Protein AF-A0A1H8P886-F1 (afdb_monomer_lite)

InterPro domains:
  IPR036590 SOS response associated peptidase-like [SSF143081] (13-61)

pLDDT: mean 88.97, std 12.66, range [48.12, 98.06]

Sequence (69 aa):
MDQLLRMEPDYGTNVRNLALPHWKSWFGVEHRCLVPVTSFAEPDPASKEEGGKTPKLVLCESGEAADVL

Secondary structure (DSSP, 8-state):
-HHHHHHSPP-------TTSGGGGGG-SGGG------SEEEEE-STTPPTTSPPPEEEEE-BTB-----

Organism: NCBI:txid501024

Radius of gyration: 18.32 Å; chains: 1; bounding box: 36×51×36 Å

Structure (mmCIF, N/CA/C/O backbone):
data_AF-A0A1H8P886-F1
#
_entry.id   AF-A0A1H8P886-F1
#
loop_
_atom_site.group_PDB
_atom_site.id
_atom_site.type_symbol
_atom_site.label_atom_id
_atom_site.label_alt_id
_atom_site.label_comp_id
_atom_site.label_asym_id
_atom_site.label_entity_id
_atom_site.label_seq_id
_atom_site.pdbx_PDB_ins_code
_atom_site.Cartn_x
_atom_site.Cartn_y
_atom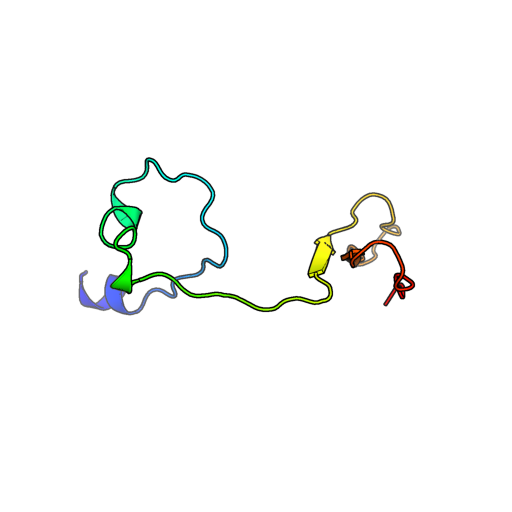_site.Cartn_z
_atom_site.occupancy
_atom_site.B_iso_or_equiv
_atom_site.auth_seq_id
_atom_site.auth_comp_id
_atom_site.auth_asym_id
_atom_site.auth_atom_id
_atom_site.pdbx_PDB_model_num
ATOM 1 N N . MET A 1 1 ? 1.739 30.044 5.329 1.00 75.81 1 MET A N 1
ATOM 2 C CA . MET A 1 1 ? 2.407 28.739 5.505 1.00 75.81 1 MET A CA 1
ATOM 3 C C . MET A 1 1 ? 1.393 27.609 5.404 1.00 75.81 1 MET A C 1
ATOM 5 O O . MET A 1 1 ? 1.524 26.781 4.519 1.00 75.81 1 MET A O 1
ATOM 9 N N . ASP A 1 2 ? 0.319 27.644 6.192 1.00 89.25 2 ASP A N 1
ATOM 10 C CA . ASP A 1 2 ? -0.709 26.586 6.232 1.00 89.25 2 ASP A CA 1
ATOM 11 C C . ASP A 1 2 ? -1.389 26.301 4.885 1.00 89.25 2 ASP A C 1
ATOM 13 O O . ASP A 1 2 ? -1.637 25.149 4.543 1.00 89.25 2 ASP A O 1
ATOM 17 N N . GLN A 1 3 ? -1.654 27.344 4.089 1.00 90.06 3 GLN A N 1
ATOM 18 C CA . GLN A 1 3 ? -2.223 27.177 2.747 1.00 90.06 3 GLN A CA 1
ATOM 19 C C . GLN A 1 3 ? -1.251 26.508 1.766 1.00 90.06 3 GLN A C 1
ATOM 21 O O . GLN A 1 3 ? -1.700 25.793 0.880 1.00 90.06 3 GLN A O 1
ATOM 26 N N . LEU A 1 4 ? 0.061 26.705 1.942 1.00 92.06 4 LEU A N 1
ATOM 27 C CA . LEU A 1 4 ? 1.080 26.077 1.102 1.00 92.06 4 LEU A CA 1
ATOM 28 C C . LEU A 1 4 ? 1.194 24.587 1.436 1.00 92.06 4 LEU A C 1
ATOM 30 O O . LEU A 1 4 ? 1.065 23.766 0.539 1.00 92.06 4 LEU A O 1
ATOM 34 N N . LEU A 1 5 ? 1.303 24.249 2.727 1.00 90.56 5 LEU A N 1
ATOM 35 C CA . LEU A 1 5 ? 1.360 22.860 3.204 1.00 90.56 5 LEU A CA 1
ATOM 36 C C . LEU A 1 5 ? 0.125 22.049 2.794 1.00 90.56 5 LEU A C 1
ATOM 38 O O . LEU A 1 5 ? 0.233 20.885 2.437 1.00 90.56 5 LEU A O 1
ATOM 42 N N . ARG A 1 6 ? -1.064 22.663 2.797 1.00 90.75 6 ARG A N 1
ATOM 43 C CA . ARG A 1 6 ? -2.302 21.997 2.361 1.00 90.75 6 ARG A CA 1
ATOM 44 C C . ARG A 1 6 ? -2.318 21.667 0.863 1.00 90.75 6 ARG A C 1
ATOM 46 O O . ARG A 1 6 ? -3.070 20.789 0.451 1.00 90.75 6 ARG A O 1
ATOM 53 N N . MET A 1 7 ? -1.562 22.411 0.059 1.00 93.62 7 MET A N 1
ATOM 54 C CA . MET A 1 7 ? -1.474 22.229 -1.390 1.00 93.62 7 MET A CA 1
ATOM 55 C C . MET A 1 7 ? -0.284 21.360 -1.807 1.00 93.62 7 MET A C 1
ATOM 57 O O . MET A 1 7 ? -0.182 21.028 -2.989 1.00 93.62 7 MET A O 1
ATOM 61 N N . GLU A 1 8 ? 0.607 20.997 -0.879 1.00 93.31 8 GLU A N 1
ATOM 62 C CA . GLU A 1 8 ? 1.701 20.076 -1.171 1.00 93.31 8 GLU A CA 1
ATOM 63 C C . GLU A 1 8 ? 1.131 18.693 -1.528 1.00 93.31 8 GLU A C 1
ATOM 65 O O . GLU A 1 8 ? 0.320 18.147 -0.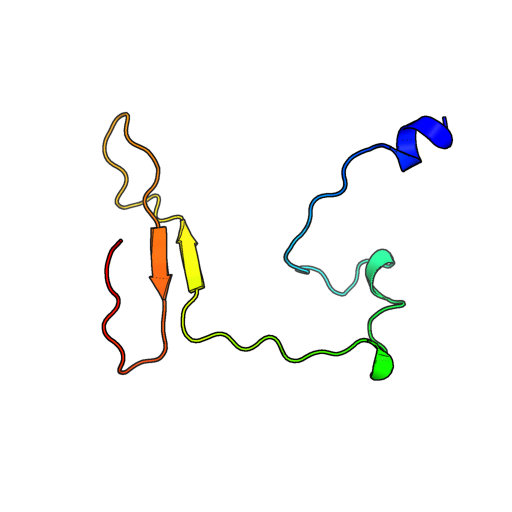776 1.00 93.31 8 GLU A O 1
ATOM 70 N N . PRO A 1 9 ? 1.510 18.117 -2.683 1.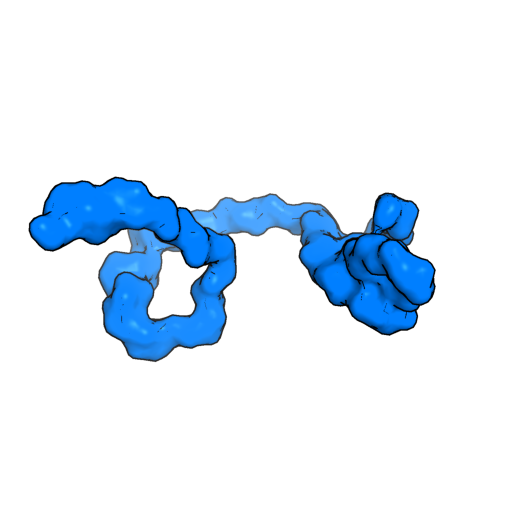00 91.06 9 PRO A N 1
ATOM 71 C CA . PRO A 1 9 ? 1.088 16.771 -3.039 1.00 91.06 9 PRO A CA 1
ATOM 72 C C . PRO A 1 9 ? 1.642 15.741 -2.048 1.00 91.06 9 PRO A C 1
ATOM 74 O O . PRO A 1 9 ? 2.855 15.667 -1.844 1.00 91.06 9 PRO A O 1
ATOM 77 N N . ASP A 1 10 ? 0.757 14.927 -1.478 1.00 88.50 10 ASP A N 1
ATOM 78 C CA . ASP A 1 10 ? 1.124 13.813 -0.603 1.00 88.50 10 ASP A CA 1
ATOM 79 C C . ASP A 1 10 ? 1.193 12.504 -1.407 1.00 88.50 10 ASP A C 1
ATOM 81 O O . ASP A 1 10 ? 0.285 12.184 -2.180 1.00 88.50 10 ASP A O 1
ATOM 85 N N . TYR A 1 11 ? 2.280 11.748 -1.242 1.00 86.25 11 TYR A N 1
ATOM 86 C CA . TYR A 1 11 ? 2.540 10.509 -1.973 1.00 86.25 11 TYR A CA 1
ATOM 87 C C . TYR A 1 11 ? 2.900 9.380 -1.005 1.00 86.25 11 TYR A C 1
ATOM 89 O O . TYR A 1 11 ? 3.922 9.423 -0.322 1.00 86.25 11 TYR A O 1
ATOM 97 N N . GLY A 1 12 ? 2.110 8.307 -1.016 1.00 88.56 12 GLY A N 1
ATOM 98 C CA . GLY A 1 12 ? 2.393 7.096 -0.253 1.00 88.56 12 GLY A CA 1
ATOM 99 C C . GLY A 1 12 ? 1.406 5.980 -0.575 1.00 88.56 12 GLY A C 1
ATOM 100 O O . GLY A 1 12 ? 0.205 6.211 -0.658 1.00 88.56 12 GLY A O 1
ATOM 101 N N . THR A 1 13 ? 1.912 4.763 -0.778 1.00 93.00 13 THR A N 1
ATOM 102 C CA . THR A 1 13 ? 1.085 3.585 -1.108 1.00 93.00 13 THR A CA 1
ATOM 103 C C . THR A 1 13 ? 1.222 2.444 -0.103 1.00 93.00 13 THR A C 1
ATOM 105 O O . THR A 1 13 ? 0.326 1.616 -0.003 1.00 93.00 13 THR A O 1
ATOM 108 N N . ASN A 1 14 ? 2.320 2.399 0.662 1.00 94.62 14 ASN A N 1
ATOM 109 C CA . ASN A 1 14 ? 2.649 1.294 1.561 1.00 94.62 14 ASN A CA 1
ATOM 110 C C . ASN A 1 14 ? 3.016 1.801 2.961 1.00 94.62 14 ASN A C 1
ATOM 112 O O . ASN A 1 14 ? 3.875 2.672 3.108 1.00 94.62 14 ASN A O 1
ATOM 116 N N . VAL A 1 15 ? 2.452 1.181 3.998 1.00 93.94 15 VAL A N 1
ATOM 117 C CA . VAL A 1 15 ? 2.824 1.423 5.399 1.00 93.94 15 VAL A CA 1
ATOM 118 C C . VAL A 1 15 ? 3.857 0.380 5.833 1.00 93.94 15 VAL A C 1
ATOM 120 O O . VAL A 1 15 ? 3.566 -0.811 5.857 1.00 93.94 15 VAL A O 1
ATOM 123 N N . ARG A 1 16 ? 5.078 0.816 6.175 1.00 93.88 16 ARG A N 1
ATOM 124 C CA . ARG A 1 16 ? 6.188 -0.083 6.567 1.00 93.88 16 ARG A CA 1
ATOM 125 C C . ARG A 1 16 ? 6.457 -0.107 8.074 1.00 93.88 16 ARG A C 1
ATOM 127 O O . ARG A 1 16 ? 6.810 -1.148 8.614 1.00 93.88 16 ARG A O 1
ATOM 134 N N . ASN A 1 17 ? 6.310 1.035 8.750 1.00 94.12 17 ASN A N 1
ATOM 135 C CA . ASN A 1 17 ? 6.582 1.167 10.182 1.00 94.12 17 ASN A CA 1
ATOM 136 C C . ASN A 1 17 ? 5.299 1.490 10.955 1.00 94.12 17 ASN A C 1
ATOM 138 O O . ASN A 1 17 ? 4.841 2.633 10.974 1.00 94.12 17 ASN A O 1
ATOM 142 N N . LEU A 1 18 ? 4.765 0.480 11.640 1.00 94.38 18 LEU A N 1
ATOM 143 C CA . LEU A 1 18 ? 3.532 0.587 12.422 1.00 94.38 18 LEU A CA 1
ATOM 144 C C . LEU A 1 18 ? 3.702 1.374 13.736 1.00 94.38 18 LEU A C 1
ATOM 146 O O . LEU A 1 18 ? 2.711 1.745 14.356 1.00 94.38 18 LEU A O 1
ATOM 150 N N . ALA A 1 19 ? 4.934 1.656 14.174 1.00 94.38 19 ALA A N 1
ATOM 151 C CA . ALA A 1 19 ? 5.187 2.409 15.403 1.00 94.38 19 ALA A CA 1
ATOM 152 C C . ALA A 1 19 ? 5.065 3.934 15.221 1.00 94.38 19 ALA A C 1
ATOM 154 O O . ALA A 1 19 ? 4.989 4.664 16.215 1.00 94.38 19 ALA A O 1
ATOM 155 N N . LEU A 1 20 ? 5.041 4.431 13.976 1.00 94.19 20 LEU A N 1
ATOM 156 C CA . LEU A 1 20 ? 4.918 5.863 13.705 1.00 94.19 20 LEU A CA 1
ATOM 157 C C . LEU A 1 20 ? 3.564 6.395 14.211 1.00 94.19 20 LEU A C 1
ATOM 159 O O . LEU A 1 20 ? 2.521 5.870 13.816 1.00 94.19 20 LEU A O 1
ATOM 163 N N . PRO A 1 21 ? 3.543 7.464 15.037 1.00 96.00 21 PRO A N 1
ATOM 164 C CA . PRO A 1 21 ? 2.304 8.021 15.583 1.00 96.00 21 PRO A CA 1
ATOM 165 C C . PRO A 1 21 ? 1.268 8.421 14.531 1.00 96.00 21 PRO A C 1
ATOM 167 O O . PRO A 1 21 ? 0.078 8.341 14.813 1.00 96.00 21 PRO A O 1
ATOM 170 N N . HIS A 1 22 ? 1.720 8.793 13.329 1.00 93.19 22 HIS A N 1
ATOM 171 C CA . HIS A 1 22 ? 0.870 9.158 12.195 1.00 93.19 22 HIS A CA 1
ATOM 172 C C . HIS A 1 22 ? -0.193 8.093 11.870 1.00 93.19 22 HIS A C 1
ATOM 174 O O . HIS A 1 22 ? -1.334 8.444 11.597 1.00 93.19 22 HIS A O 1
ATOM 180 N N . TRP A 1 23 ? 0.145 6.801 11.979 1.00 94.94 23 TRP A N 1
ATOM 181 C CA . TRP A 1 23 ? -0.761 5.701 11.620 1.00 94.94 23 TRP A CA 1
ATOM 182 C C . TRP A 1 23 ? -1.686 5.253 12.756 1.00 94.94 23 TRP A C 1
ATOM 184 O O . TRP A 1 23 ? -2.642 4.520 12.515 1.00 94.94 23 TRP A O 1
ATOM 194 N N . LYS A 1 24 ? -1.429 5.673 14.003 1.00 94.38 24 LYS A N 1
ATOM 195 C CA . LYS A 1 24 ? -2.101 5.114 15.190 1.00 94.38 24 LYS A CA 1
ATOM 196 C C . LYS A 1 24 ? -3.617 5.281 15.171 1.00 94.38 24 LYS A C 1
ATOM 198 O O . LYS A 1 24 ? -4.319 4.397 15.652 1.00 94.38 24 LYS A O 1
ATOM 203 N N . SER A 1 25 ? -4.125 6.384 14.624 1.00 95.44 25 SER A N 1
ATOM 204 C CA . SER A 1 25 ? -5.568 6.624 14.527 1.00 95.44 25 SER A CA 1
ATOM 205 C C . SER A 1 25 ? -6.275 5.681 13.545 1.00 95.44 25 SER A C 1
ATOM 207 O O . SER A 1 25 ? -7.494 5.620 13.566 1.00 95.44 25 SER A O 1
ATOM 209 N N . TRP A 1 26 ? -5.540 4.943 12.702 1.00 96.44 26 TRP A N 1
ATOM 210 C CA . TRP A 1 26 ? -6.094 4.148 11.598 1.00 96.44 26 TRP A CA 1
ATOM 211 C C . TRP A 1 26 ? -6.032 2.634 11.877 1.00 96.44 26 TRP A C 1
ATOM 213 O O . TRP A 1 26 ? -6.332 1.826 11.006 1.00 96.44 26 TRP A O 1
ATOM 223 N N . PHE A 1 27 ? -5.643 2.214 13.087 1.00 95.50 27 PHE A N 1
ATOM 224 C CA . PHE A 1 27 ? -5.546 0.790 13.462 1.00 95.50 27 PHE A CA 1
ATOM 225 C C . PHE A 1 27 ? -6.856 0.177 13.987 1.00 95.50 27 PHE A C 1
ATOM 227 O O . PHE A 1 27 ? -6.930 -1.045 14.186 1.00 95.50 27 PHE A O 1
ATOM 234 N N . GLY A 1 28 ? -7.881 1.011 14.193 1.00 96.50 28 GLY A N 1
ATOM 235 C CA . GLY A 1 28 ? -9.237 0.581 14.526 1.00 96.50 28 GLY A CA 1
ATOM 236 C C . GLY A 1 28 ? -9.807 -0.388 13.486 1.00 96.50 28 GLY A C 1
ATOM 237 O O . GLY A 1 28 ? -9.382 -0.423 12.330 1.00 96.50 28 GLY A O 1
ATOM 238 N N . VAL A 1 29 ? -10.749 -1.234 13.901 1.00 98.06 29 VAL A N 1
ATOM 239 C CA . VAL A 1 29 ? -11.362 -2.239 13.013 1.00 98.06 29 VAL A CA 1
ATOM 240 C C . VAL A 1 29 ? -12.148 -1.567 11.885 1.00 98.06 29 VAL A C 1
ATOM 242 O O . VAL A 1 29 ? -12.136 -2.049 10.757 1.00 98.06 29 VAL A O 1
ATOM 245 N N . GLU A 1 30 ? -12.757 -0.423 12.172 1.00 98.00 30 GLU A N 1
ATOM 246 C CA . GLU A 1 30 ? -13.505 0.437 11.259 1.00 98.00 30 GLU A CA 1
ATOM 247 C C . GLU A 1 30 ? -12.677 0.985 10.085 1.00 98.00 30 GLU A C 1
ATOM 249 O O . GLU A 1 30 ? -13.246 1.399 9.079 1.00 98.00 30 GLU A O 1
ATOM 254 N N . HIS A 1 31 ? -11.345 0.958 10.187 1.00 97.50 31 HIS A N 1
ATOM 255 C CA . HIS A 1 31 ? -10.419 1.445 9.161 1.00 97.50 31 HIS A CA 1
ATOM 256 C C . HIS A 1 31 ? -9.770 0.320 8.341 1.00 97.50 31 HIS A C 1
ATOM 258 O O . HIS A 1 31 ? -8.893 0.575 7.515 1.00 97.50 31 HIS A O 1
ATOM 264 N N . ARG A 1 32 ? -10.175 -0.938 8.551 1.00 97.38 32 ARG A N 1
ATOM 265 C CA . ARG A 1 32 ? -9.622 -2.086 7.825 1.00 97.38 32 ARG A CA 1
ATOM 266 C C . ARG A 1 32 ? -10.360 -2.300 6.514 1.00 97.38 32 ARG A C 1
ATOM 268 O O . ARG A 1 32 ? -11.583 -2.233 6.452 1.00 97.38 32 ARG A O 1
ATOM 275 N N . CYS A 1 33 ? -9.607 -2.643 5.480 1.00 97.38 33 CYS A N 1
ATOM 276 C CA . CYS A 1 33 ? -10.149 -3.106 4.213 1.00 97.38 33 CYS A CA 1
ATOM 277 C C . CYS A 1 33 ? -9.368 -4.330 3.733 1.00 97.38 33 CYS A C 1
ATOM 279 O O . CYS A 1 33 ? -8.207 -4.527 4.095 1.00 97.38 33 CYS A O 1
ATOM 281 N N . LEU A 1 34 ? -10.027 -5.162 2.929 1.00 97.38 34 LEU A N 1
ATOM 282 C CA . LEU A 1 34 ? -9.348 -6.167 2.124 1.00 97.38 34 LEU A CA 1
ATOM 283 C C . LEU A 1 34 ? -9.051 -5.537 0.768 1.00 97.38 34 LEU A C 1
ATOM 285 O O . LEU A 1 34 ? -9.939 -4.939 0.163 1.00 97.38 34 LEU A O 1
ATOM 289 N N . VAL A 1 35 ? -7.814 -5.682 0.305 1.00 95.88 35 VAL A N 1
ATOM 290 C CA . VAL A 1 35 ? -7.391 -5.263 -1.033 1.00 95.88 35 VAL A CA 1
ATOM 291 C C . VAL A 1 35 ? -7.154 -6.538 -1.842 1.00 95.88 35 VAL A C 1
ATOM 293 O O . VAL A 1 35 ? -6.131 -7.191 -1.634 1.00 95.88 35 VAL A O 1
ATOM 296 N N . PRO A 1 36 ? -8.104 -6.955 -2.702 1.00 94.88 36 PRO A N 1
ATOM 297 C CA . PRO A 1 36 ? -7.931 -8.143 -3.528 1.00 94.88 36 PRO A CA 1
ATOM 298 C C . PRO A 1 36 ? -6.793 -7.939 -4.528 1.00 94.88 36 PRO A C 1
ATOM 300 O O . PRO A 1 36 ? -6.719 -6.901 -5.184 1.00 94.88 36 PRO A O 1
ATOM 303 N N . VAL A 1 37 ? -5.928 -8.939 -4.663 1.00 92.06 37 VAL A N 1
ATOM 304 C CA . VAL A 1 37 ? -4.823 -8.949 -5.623 1.00 92.06 37 VAL A CA 1
ATOM 305 C C . VAL A 1 37 ? -4.605 -10.379 -6.108 1.00 92.06 37 VAL A C 1
ATOM 307 O O . VAL A 1 37 ? -4.617 -11.304 -5.301 1.00 92.06 37 VAL A O 1
ATOM 310 N N . THR A 1 38 ? -4.437 -10.557 -7.416 1.00 91.62 38 THR A N 1
ATOM 311 C CA . THR A 1 38 ? -4.071 -11.843 -8.045 1.00 91.62 38 THR A CA 1
ATOM 312 C C . THR A 1 38 ? -2.604 -11.849 -8.477 1.00 91.62 38 THR A C 1
ATOM 314 O O . THR A 1 38 ? -1.927 -12.869 -8.416 1.00 91.62 38 THR A O 1
ATOM 317 N N . SER A 1 39 ? -2.069 -10.674 -8.822 1.00 92.06 39 SER A N 1
ATOM 318 C CA . SER A 1 39 ? -0.655 -10.466 -9.129 1.00 92.06 39 SER A CA 1
ATOM 319 C C . SER A 1 39 ? -0.189 -9.069 -8.717 1.00 92.06 39 SER A C 1
ATOM 321 O O . SER A 1 39 ? -0.964 -8.114 -8.795 1.00 92.06 39 SER A O 1
ATOM 323 N N . PHE A 1 40 ? 1.081 -8.916 -8.353 1.00 93.12 40 PHE A N 1
ATOM 324 C CA . PHE A 1 40 ? 1.724 -7.624 -8.089 1.00 93.12 40 PHE A CA 1
ATOM 325 C C . PHE A 1 40 ? 3.109 -7.573 -8.734 1.00 93.12 40 PHE A C 1
ATOM 327 O O . PHE A 1 40 ? 3.656 -8.604 -9.103 1.00 93.12 40 PHE A O 1
ATOM 334 N N . ALA A 1 41 ? 3.673 -6.378 -8.906 1.00 93.75 41 ALA A N 1
ATOM 335 C CA . ALA A 1 41 ? 4.941 -6.210 -9.607 1.00 93.75 41 ALA A CA 1
ATOM 336 C C . ALA A 1 41 ? 5.981 -5.491 -8.745 1.00 93.75 41 ALA A C 1
ATOM 338 O O . ALA A 1 41 ? 5.678 -4.457 -8.148 1.00 93.75 41 ALA A O 1
ATOM 339 N N . GLU A 1 42 ? 7.210 -5.996 -8.753 1.00 94.88 42 GLU A N 1
ATOM 340 C CA . GLU A 1 42 ? 8.377 -5.370 -8.128 1.00 94.88 42 GLU A CA 1
ATOM 341 C C . GLU A 1 42 ? 9.370 -4.906 -9.208 1.00 94.88 42 GLU A C 1
ATOM 343 O O . GLU A 1 42 ? 9.460 -5.527 -10.269 1.00 94.88 42 GLU A O 1
ATOM 348 N N . PRO A 1 43 ? 10.123 -3.813 -9.001 1.00 95.00 43 PRO A N 1
ATOM 349 C CA . PRO A 1 43 ? 11.216 -3.454 -9.901 1.00 95.00 43 PRO A CA 1
ATOM 350 C C . PRO A 1 43 ? 12.275 -4.562 -9.953 1.00 95.00 43 PRO A C 1
ATOM 352 O O . PRO A 1 43 ? 12.734 -5.016 -8.905 1.00 95.00 43 PRO A O 1
ATOM 355 N N . ASP A 1 44 ? 12.717 -4.936 -11.154 1.00 96.06 44 ASP A N 1
ATOM 356 C CA . ASP A 1 44 ? 13.782 -5.921 -11.366 1.00 96.06 44 ASP A CA 1
ATOM 357 C C . ASP A 1 44 ? 15.066 -5.250 -11.889 1.00 96.06 44 ASP A C 1
ATOM 359 O O . ASP A 1 44 ? 15.305 -5.173 -13.097 1.00 96.06 44 ASP A O 1
ATOM 363 N N . PRO A 1 45 ? 15.916 -4.713 -10.996 1.00 94.50 45 PRO A N 1
ATOM 364 C CA . PRO A 1 45 ? 17.174 -4.092 -11.393 1.00 94.50 45 PRO A CA 1
ATOM 365 C C . PRO A 1 45 ? 18.213 -5.094 -11.909 1.00 94.50 45 PRO A C 1
ATOM 367 O O . PRO A 1 45 ? 19.166 -4.659 -12.551 1.00 94.50 45 PRO A O 1
ATOM 370 N N . ALA A 1 46 ? 18.062 -6.395 -11.638 1.00 94.12 46 ALA A N 1
ATOM 371 C CA . ALA A 1 46 ? 19.029 -7.408 -12.056 1.00 94.12 46 ALA A CA 1
ATOM 372 C C . ALA A 1 46 ? 18.928 -7.705 -13.560 1.00 94.12 46 ALA A C 1
ATOM 374 O O . ALA A 1 46 ? 19.948 -7.950 -14.199 1.00 94.12 46 ALA A O 1
ATOM 375 N N . SER A 1 47 ? 17.725 -7.605 -14.128 1.00 93.19 47 SER A N 1
ATOM 376 C CA . SER A 1 47 ? 17.464 -7.812 -15.562 1.00 93.19 47 SER A CA 1
ATOM 377 C C . SER A 1 47 ? 17.575 -6.535 -16.402 1.00 93.19 47 SER A C 1
ATOM 379 O O . SER A 1 47 ? 17.12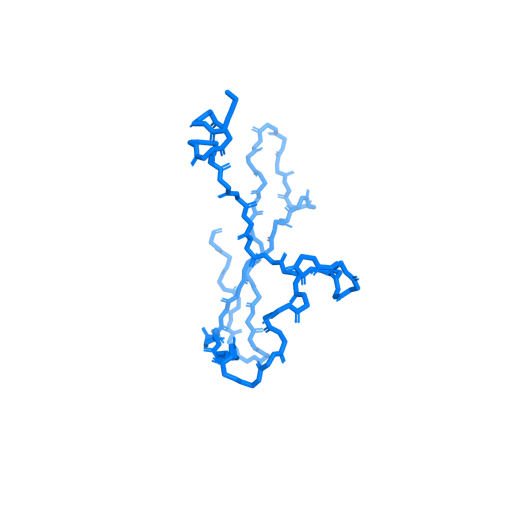6 -6.488 -17.545 1.00 93.19 47 SER A O 1
ATOM 381 N N . LYS A 1 48 ? 18.125 -5.453 -15.843 1.00 95.56 48 LYS A N 1
ATOM 382 C CA . LYS A 1 48 ? 18.192 -4.161 -16.528 1.00 95.56 48 LYS A CA 1
ATOM 383 C C . LYS A 1 48 ? 19.280 -4.150 -17.608 1.00 95.56 48 LYS A C 1
ATOM 385 O O . LYS A 1 48 ? 20.462 -4.279 -17.302 1.00 95.56 48 LYS A O 1
ATOM 390 N N . GLU A 1 49 ? 18.885 -3.870 -18.848 1.00 94.94 49 GLU A N 1
ATOM 391 C CA . GLU A 1 49 ? 19.814 -3.601 -19.953 1.00 94.94 49 GLU A CA 1
ATOM 392 C C . GLU A 1 49 ? 20.479 -2.216 -19.827 1.00 94.94 49 GLU A C 1
ATOM 394 O O . GLU A 1 49 ? 19.895 -1.258 -19.303 1.00 94.94 49 GLU A O 1
ATOM 399 N N . GLU A 1 50 ? 21.714 -2.086 -20.321 1.00 94.25 50 GLU A N 1
ATOM 400 C CA . GLU A 1 50 ? 22.469 -0.830 -20.269 1.00 94.25 50 GLU A CA 1
ATOM 401 C C . GLU A 1 50 ? 21.747 0.287 -21.044 1.00 94.25 50 GLU A C 1
ATOM 403 O O . GLU A 1 50 ? 21.328 0.115 -22.184 1.00 94.25 50 GLU A O 1
ATOM 408 N N . GLY A 1 51 ? 21.551 1.443 -20.398 1.00 93.94 51 GLY A N 1
ATOM 409 C CA . GLY A 1 51 ? 20.774 2.560 -20.954 1.00 93.94 51 GLY A CA 1
ATOM 410 C C . GLY A 1 51 ? 19.249 2.351 -20.977 1.00 93.94 51 GLY A C 1
ATOM 411 O O . GLY A 1 51 ? 18.512 3.300 -21.249 1.00 93.94 51 GLY A O 1
ATOM 412 N N . GLY A 1 52 ? 18.763 1.152 -20.642 1.00 93.75 52 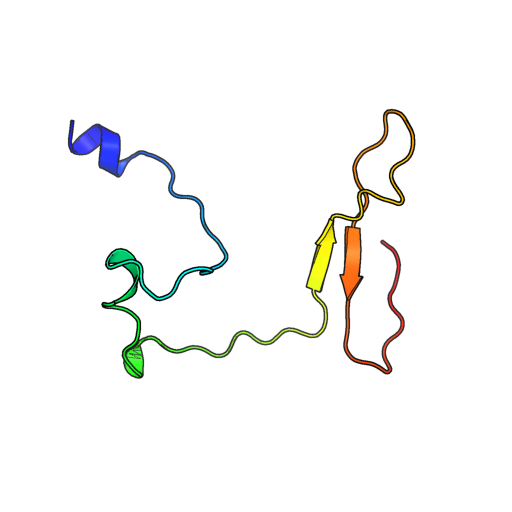GLY A N 1
ATOM 413 C CA . GLY A 1 52 ? 17.344 0.802 -20.597 1.00 93.75 52 GLY A CA 1
ATOM 414 C C . GLY A 1 52 ? 16.619 1.253 -19.323 1.00 93.75 52 GLY A C 1
ATOM 415 O O . GLY A 1 52 ? 17.217 1.706 -18.340 1.00 93.75 52 GLY A O 1
ATOM 416 N N . LYS A 1 53 ? 15.287 1.114 -19.322 1.00 95.12 53 LYS A N 1
ATOM 417 C CA . LYS A 1 53 ? 14.463 1.250 -18.107 1.00 95.12 53 LYS A CA 1
ATOM 418 C C . LYS A 1 53 ? 14.561 -0.029 -17.276 1.00 95.12 53 LYS A C 1
ATOM 420 O O . LYS A 1 53 ? 14.739 -1.106 -17.827 1.00 95.12 53 LYS A O 1
ATOM 425 N N . THR A 1 54 ? 14.419 0.091 -15.958 1.00 95.44 54 THR A N 1
ATOM 426 C CA . THR A 1 54 ? 14.317 -1.085 -15.085 1.00 95.44 54 THR A CA 1
ATOM 427 C C . THR A 1 54 ? 13.024 -1.844 -15.413 1.00 95.44 54 THR A C 1
ATOM 429 O O . THR A 1 54 ? 11.955 -1.228 -15.314 1.00 95.44 54 THR A O 1
ATOM 432 N N . PRO A 1 55 ? 13.094 -3.127 -15.812 1.00 95.06 55 PRO A N 1
ATOM 433 C CA . PRO A 1 55 ? 11.905 -3.945 -16.030 1.00 95.06 55 PRO A CA 1
ATOM 434 C C . PRO A 1 55 ? 11.179 -4.229 -14.707 1.00 95.06 55 PRO A C 1
ATOM 436 O O . PRO A 1 55 ? 11.662 -3.895 -13.620 1.00 95.06 55 PRO A O 1
ATOM 439 N N . LYS A 1 56 ? 9.984 -4.816 -14.790 1.00 94.25 56 LYS A N 1
ATOM 440 C CA . LYS A 1 56 ? 9.200 -5.226 -13.622 1.00 94.25 56 LYS A CA 1
ATOM 441 C C . LYS A 1 56 ? 9.084 -6.743 -13.588 1.00 94.25 56 LYS A C 1
ATOM 443 O O . LYS A 1 56 ? 8.741 -7.349 -14.594 1.00 94.25 56 LYS A O 1
ATOM 448 N N . LEU A 1 57 ? 9.301 -7.333 -12.422 1.00 92.69 57 LEU A N 1
ATOM 449 C CA . LEU A 1 57 ? 8.999 -8.732 -12.161 1.00 92.69 57 LEU A CA 1
ATOM 450 C C . LEU A 1 57 ? 7.562 -8.841 -11.652 1.00 92.69 57 LEU A C 1
ATOM 452 O O . LEU A 1 57 ? 7.239 -8.258 -10.616 1.00 92.69 57 LEU A O 1
ATOM 456 N N . VAL A 1 58 ? 6.713 -9.584 -12.364 1.00 92.12 58 VAL A N 1
ATOM 457 C CA . VAL A 1 58 ? 5.339 -9.876 -11.934 1.00 92.12 58 VAL A CA 1
ATOM 458 C C . VAL A 1 58 ? 5.331 -11.139 -11.076 1.00 92.12 58 VAL A C 1
ATOM 460 O O . VAL A 1 58 ? 5.842 -12.185 -11.466 1.00 92.12 58 VAL A O 1
ATOM 463 N N . LEU A 1 59 ? 4.746 -11.023 -9.890 1.00 88.81 59 LEU A N 1
ATOM 464 C CA . LEU A 1 59 ? 4.586 -12.068 -8.892 1.00 88.81 59 LEU A CA 1
ATOM 465 C C . LEU A 1 59 ? 3.098 -12.404 -8.778 1.00 88.81 59 LEU A C 1
ATOM 467 O O . LEU A 1 59 ? 2.265 -11.508 -8.653 1.00 88.81 59 LEU A O 1
ATOM 471 N N . CYS A 1 60 ? 2.774 -13.690 -8.802 1.00 88.69 60 CYS A N 1
ATOM 472 C CA . CYS A 1 60 ? 1.422 -14.227 -8.653 1.00 88.69 60 CYS A CA 1
ATOM 473 C C . CYS A 1 60 ? 1.457 -15.461 -7.739 1.00 88.69 60 CYS A C 1
ATOM 475 O O . CYS A 1 60 ? 2.526 -15.873 -7.273 1.00 88.69 60 CYS A O 1
ATOM 477 N N . GLU A 1 61 ? 0.293 -16.022 -7.422 1.00 86.06 61 GLU A N 1
ATOM 478 C CA . GLU A 1 61 ? 0.216 -17.256 -6.643 1.00 86.06 61 GLU A CA 1
ATOM 479 C C . GLU A 1 61 ? 0.840 -18.452 -7.388 1.00 86.06 61 GLU A C 1
ATOM 481 O O . GLU A 1 61 ? 0.858 -18.510 -8.617 1.00 86.06 61 GLU A O 1
ATOM 486 N N . SER A 1 62 ? 1.384 -19.425 -6.647 1.00 68.50 62 SER A N 1
ATOM 487 C CA . SER A 1 62 ? 2.048 -20.587 -7.250 1.00 68.50 62 SER A CA 1
ATOM 488 C C . SER A 1 62 ? 1.042 -21.437 -8.039 1.00 68.50 62 SER A C 1
ATOM 490 O O . SER A 1 62 ? 0.287 -22.206 -7.443 1.00 68.50 62 SER A O 1
ATOM 492 N N . GLY A 1 63 ? 1.041 -21.311 -9.366 1.00 62.69 63 GLY A N 1
ATOM 493 C CA . GLY A 1 63 ? 0.131 -22.038 -10.260 1.00 62.69 63 GLY A CA 1
ATOM 494 C C . GLY A 1 63 ? -0.333 -21.231 -11.474 1.00 62.69 63 GLY A C 1
ATOM 495 O O . GLY A 1 63 ? -0.682 -21.834 -12.487 1.00 62.69 63 GLY A O 1
ATOM 496 N N . GLU A 1 64 ? -0.278 -19.899 -11.411 1.00 61.12 64 GLU A N 1
ATOM 497 C CA . GLU A 1 64 ? -0.435 -19.020 -12.574 1.00 61.12 64 GLU A CA 1
ATOM 498 C C . GLU A 1 64 ? 0.939 -18.733 -13.201 1.0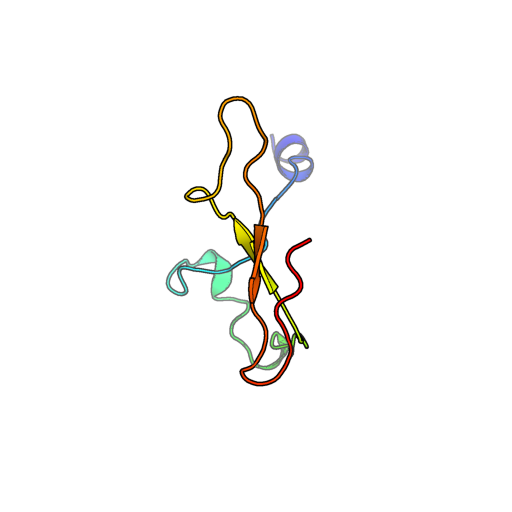0 61.12 64 GLU A C 1
ATOM 500 O O . GLU A 1 64 ? 1.953 -18.618 -12.509 1.00 61.12 64 GLU A O 1
ATOM 505 N N . ALA A 1 65 ? 1.011 -18.696 -14.534 1.00 52.41 65 ALA A N 1
ATOM 506 C CA . ALA A 1 65 ? 2.251 -18.353 -15.219 1.00 52.41 65 ALA A CA 1
ATOM 507 C C . ALA A 1 65 ? 2.558 -16.867 -14.986 1.00 52.41 65 ALA A C 1
ATOM 509 O O . ALA A 1 65 ? 1.711 -16.010 -15.231 1.00 52.41 65 ALA A O 1
ATOM 510 N N . ALA A 1 66 ? 3.771 -16.556 -14.525 1.00 54.41 66 ALA A N 1
ATOM 511 C CA . ALA A 1 66 ? 4.253 -15.183 -14.508 1.00 54.41 66 ALA A CA 1
ATOM 512 C C . ALA A 1 66 ? 4.513 -14.742 -15.956 1.00 54.41 66 ALA A C 1
ATOM 514 O O . ALA A 1 66 ? 5.544 -15.084 -16.538 1.00 54.41 66 ALA A O 1
ATOM 515 N N . ASP A 1 67 ? 3.572 -14.008 -16.548 1.00 51.38 67 ASP A N 1
ATOM 516 C CA . ASP A 1 67 ? 3.803 -13.327 -17.817 1.00 51.38 67 ASP A CA 1
ATOM 517 C C . ASP A 1 67 ? 4.796 -12.180 -17.578 1.00 51.38 67 ASP A C 1
ATOM 519 O O . ASP A 1 67 ? 4.532 -11.236 -16.827 1.00 51.38 67 ASP A O 1
ATOM 523 N N . VAL A 1 68 ? 5.973 -12.276 -18.198 1.00 48.22 68 VAL A N 1
ATOM 524 C CA . VAL A 1 68 ? 6.937 -11.172 -18.252 1.00 48.22 68 VAL A CA 1
ATOM 525 C C . VAL A 1 68 ? 6.380 -10.140 -19.238 1.00 48.22 68 VAL A C 1
ATOM 527 O O . VAL A 1 68 ? 6.346 -10.405 -20.440 1.00 48.22 68 VAL A O 1
ATOM 530 N N . LEU A 1 69 ? 5.902 -9.001 -18.724 1.00 48.12 69 LEU A N 1
ATOM 531 C CA . LEU A 1 69 ? 5.448 -7.844 -19.515 1.00 48.12 69 LEU A CA 1
ATOM 532 C C . LEU A 1 69 ? 6.581 -6.853 -19.795 1.00 48.12 69 LEU A C 1
ATOM 534 O O . LEU A 1 69 ? 7.356 -6.559 -18.855 1.00 48.12 69 LEU A O 1
#

Foldseek 3Di:
DVVVVVPDDDDDDDDDDPPDPVCVVQPDPVNDDDDDDQKDWDFAPVPDDVVGDGFIFIDGPPPDDGDRD